Protein AF-A0AAE7BPQ2-F1 (afdb_monomer_lite)

Radius of gyration: 18.17 Å; chains: 1; bounding box: 38×51×38 Å

Structure (mmCIF, N/CA/C/O backbone):
data_AF-A0AAE7BPQ2-F1
#
_entry.id   AF-A0AAE7BPQ2-F1
#
loop_
_atom_site.group_PDB
_atom_site.id
_atom_site.type_symbol
_atom_site.label_atom_id
_atom_site.label_alt_id
_atom_site.label_comp_id
_atom_site.label_asym_id
_atom_site.label_entity_id
_atom_site.label_seq_id
_atom_site.pdbx_PDB_ins_code
_atom_site.Cartn_x
_atom_site.Cartn_y
_atom_site.Cartn_z
_atom_site.occupancy
_atom_site.B_iso_or_equiv
_atom_site.auth_seq_id
_atom_site.auth_comp_id
_atom_site.auth_asym_id
_atom_site.auth_atom_id
_atom_site.pdbx_PDB_model_num
ATOM 1 N N . MET A 1 1 ? -4.808 -23.318 -16.122 1.00 44.97 1 MET A N 1
ATOM 2 C CA . MET A 1 1 ? -4.676 -21.842 -16.108 1.00 44.97 1 MET A CA 1
ATOM 3 C C . MET A 1 1 ? -3.656 -21.353 -15.078 1.00 44.97 1 MET A C 1
ATOM 5 O O . MET A 1 1 ? -2.707 -20.705 -15.487 1.00 44.97 1 MET A O 1
ATOM 9 N N . ALA A 1 2 ? -3.747 -21.740 -13.795 1.00 42.53 2 ALA A N 1
ATOM 10 C CA . ALA A 1 2 ? -2.747 -21.372 -12.772 1.00 42.53 2 ALA A CA 1
ATOM 11 C C . ALA A 1 2 ? -1.295 -21.786 -13.115 1.00 42.53 2 ALA A C 1
ATOM 13 O O . ALA A 1 2 ? -0.367 -21.022 -12.882 1.00 42.53 2 ALA A O 1
ATOM 14 N N . PHE A 1 3 ? -1.112 -22.949 -13.753 1.00 42.78 3 PHE A N 1
ATOM 15 C CA . PHE A 1 3 ? 0.197 -23.458 -14.198 1.00 42.78 3 PHE A CA 1
ATOM 16 C C . PHE A 1 3 ? 0.858 -22.648 -15.331 1.00 42.78 3 PHE A C 1
ATOM 18 O O . PHE A 1 3 ? 2.081 -22.600 -15.430 1.00 42.78 3 PHE 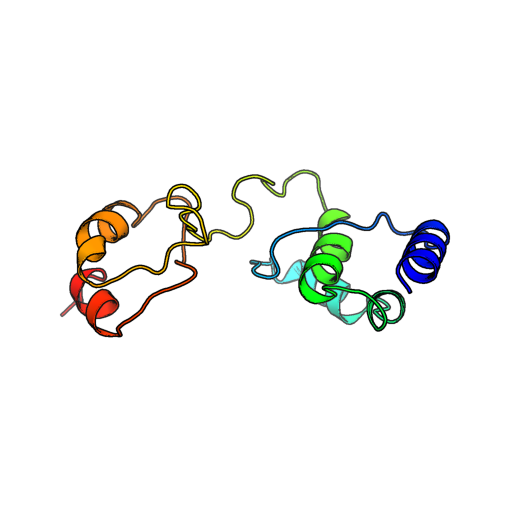A O 1
ATOM 25 N N . TYR A 1 4 ? 0.065 -22.020 -16.204 1.00 49.22 4 TYR A N 1
ATOM 26 C CA . TYR A 1 4 ? 0.596 -21.148 -17.261 1.00 49.22 4 TYR A CA 1
ATOM 27 C C . TYR A 1 4 ? 1.023 -19.803 -16.681 1.00 49.22 4 TYR A C 1
ATOM 29 O O . TYR A 1 4 ? 2.071 -19.276 -17.040 1.00 49.22 4 TYR A O 1
ATOM 37 N N . PHE A 1 5 ? 0.245 -19.300 -15.722 1.00 53.78 5 PHE A N 1
ATOM 38 C CA . PHE A 1 5 ? 0.547 -18.059 -15.030 1.00 53.78 5 PHE A CA 1
ATOM 39 C C . PHE A 1 5 ? 1.841 -18.160 -14.207 1.00 53.78 5 PHE A C 1
ATOM 41 O O . PHE A 1 5 ? 2.700 -17.289 -14.303 1.00 53.78 5 PHE A O 1
ATOM 48 N N . SER A 1 6 ? 2.049 -19.268 -13.485 1.00 52.81 6 SER A N 1
ATOM 49 C CA . SER A 1 6 ? 3.302 -19.505 -12.755 1.00 52.81 6 SER A CA 1
ATOM 50 C C . SER A 1 6 ? 4.524 -19.598 -13.674 1.00 52.81 6 SER A C 1
ATOM 52 O O . SER A 1 6 ? 5.576 -19.077 -13.326 1.00 52.81 6 SER A O 1
ATOM 54 N N . ASN A 1 7 ? 4.399 -20.216 -14.854 1.00 51.16 7 ASN A N 1
ATOM 55 C CA . ASN A 1 7 ? 5.511 -20.325 -15.806 1.00 51.16 7 ASN A CA 1
ATOM 56 C C . ASN A 1 7 ? 5.844 -18.995 -16.501 1.00 51.16 7 ASN A C 1
ATOM 58 O O . ASN A 1 7 ? 7.019 -18.726 -16.734 1.00 51.16 7 ASN A O 1
ATOM 62 N N . LEU A 1 8 ? 4.845 -18.148 -16.781 1.00 56.00 8 LEU A N 1
ATOM 63 C CA . LEU A 1 8 ? 5.070 -16.804 -17.326 1.00 56.00 8 LEU A CA 1
ATOM 64 C C . LEU A 1 8 ? 5.824 -15.928 -16.316 1.00 56.00 8 LEU A C 1
ATOM 66 O O . LEU A 1 8 ? 6.819 -15.303 -16.661 1.00 56.00 8 LEU A O 1
ATOM 70 N N . ILE A 1 9 ? 5.410 -15.964 -15.046 1.00 55.19 9 ILE A N 1
ATOM 71 C CA . ILE A 1 9 ? 6.052 -15.225 -13.950 1.00 55.19 9 ILE A CA 1
ATOM 72 C C . ILE A 1 9 ? 7.526 -15.616 -13.779 1.00 55.19 9 ILE A C 1
ATOM 74 O O . ILE A 1 9 ? 8.368 -14.744 -13.574 1.00 55.19 9 ILE A O 1
ATOM 78 N N . LEU A 1 10 ? 7.852 -16.908 -13.899 1.00 54.09 10 LEU A N 1
ATOM 79 C CA . LEU A 1 10 ? 9.223 -17.413 -13.756 1.00 54.09 10 LEU A CA 1
ATOM 80 C C . LEU A 1 10 ? 10.148 -17.045 -14.931 1.00 54.09 10 LEU A C 1
ATOM 82 O O . LEU A 1 10 ? 11.363 -17.127 -14.774 1.00 54.09 10 LEU A O 1
ATOM 86 N N . GLN A 1 11 ? 9.604 -16.646 -16.087 1.00 56.78 11 GLN A N 1
ATOM 87 C CA . GLN A 1 11 ? 10.385 -16.231 -17.261 1.00 56.78 11 GLN A CA 1
ATOM 88 C C . GLN A 1 11 ? 10.613 -14.717 -17.360 1.00 56.78 11 GLN A C 1
ATOM 90 O O . GLN A 1 11 ? 11.442 -14.281 -18.157 1.00 56.78 11 GLN A O 1
ATOM 95 N N . THR A 1 12 ? 9.907 -13.900 -16.575 1.00 61.38 12 THR A N 1
ATOM 96 C CA . THR A 1 12 ? 10.116 -12.444 -16.590 1.00 61.38 12 THR A CA 1
ATOM 97 C C . THR A 1 12 ? 11.352 -12.043 -15.782 1.00 61.38 12 THR A C 1
ATOM 99 O O . THR A 1 12 ? 11.636 -12.614 -14.732 1.00 61.38 12 THR A O 1
ATOM 102 N N . ALA A 1 13 ? 12.059 -10.997 -16.219 1.00 67.75 13 ALA A N 1
ATOM 103 C CA . ALA A 1 13 ? 13.140 -10.378 -15.443 1.00 67.75 13 ALA A CA 1
ATOM 104 C C . ALA A 1 13 ? 12.636 -9.628 -14.186 1.00 67.75 13 ALA A C 1
ATOM 106 O O . ALA A 1 13 ? 13.436 -9.106 -13.408 1.00 67.75 13 ALA A O 1
ATOM 107 N N . TYR A 1 14 ? 11.315 -9.551 -13.985 1.00 69.44 14 TYR A N 1
ATOM 108 C CA . TYR A 1 14 ? 10.686 -8.796 -12.909 1.00 69.44 14 TYR A CA 1
ATOM 109 C C . TYR A 1 14 ? 10.299 -9.696 -11.739 1.00 69.44 14 TYR A C 1
ATOM 111 O O . TYR A 1 14 ? 9.647 -10.728 -11.886 1.00 69.44 14 TYR A O 1
ATOM 119 N N . LYS A 1 15 ? 10.633 -9.253 -10.526 1.00 78.31 15 LYS A N 1
ATOM 120 C CA . LYS A 1 15 ? 10.146 -9.890 -9.304 1.00 78.31 15 LYS A CA 1
ATOM 121 C C . LYS A 1 15 ? 8.694 -9.476 -9.064 1.00 78.31 15 LYS A C 1
ATOM 123 O O . LYS A 1 15 ? 8.445 -8.375 -8.578 1.00 78.31 15 LYS A O 1
ATOM 128 N N . ILE A 1 16 ? 7.752 -10.361 -9.382 1.00 79.69 16 ILE A N 1
ATOM 129 C CA . ILE A 1 16 ? 6.322 -10.123 -9.145 1.00 79.69 16 ILE A CA 1
ATOM 130 C C . ILE A 1 16 ? 6.050 -9.910 -7.655 1.00 79.69 16 ILE A C 1
ATOM 132 O O . ILE A 1 16 ? 6.516 -10.666 -6.797 1.00 79.69 16 ILE A O 1
ATOM 136 N N . LYS A 1 17 ? 5.271 -8.873 -7.351 1.00 81.06 17 LYS A N 1
ATOM 137 C CA . LYS A 1 17 ? 4.834 -8.523 -5.998 1.00 81.06 17 LYS A CA 1
ATOM 138 C C . LYS A 1 17 ? 3.314 -8.431 -5.957 1.00 81.06 17 LYS A C 1
ATOM 140 O O . LYS A 1 17 ? 2.675 -8.171 -6.969 1.00 81.06 17 LYS A O 1
ATOM 145 N N . LYS A 1 18 ? 2.745 -8.657 -4.772 1.00 82.19 18 LYS A N 1
ATOM 146 C CA . LYS A 1 18 ? 1.299 -8.612 -4.527 1.00 82.19 18 LYS A CA 1
ATOM 147 C C . LYS A 1 18 ? 0.980 -7.714 -3.345 1.00 82.19 18 LYS A C 1
ATOM 149 O O . LYS A 1 18 ? 1.766 -7.645 -2.399 1.00 82.19 18 LYS A O 1
ATOM 154 N N . GLY A 1 19 ? -0.192 -7.101 -3.363 1.00 79.19 19 GLY A N 1
ATOM 155 C CA . GLY A 1 19 ? -0.638 -6.213 -2.300 1.00 79.19 19 GLY A CA 1
ATOM 156 C C . GLY A 1 19 ? -2.036 -5.672 -2.552 1.00 79.19 19 GLY A C 1
ATOM 157 O O . GLY A 1 19 ? -2.754 -6.133 -3.427 1.00 79.19 19 GLY A O 1
ATOM 158 N N . SER A 1 20 ? -2.427 -4.679 -1.761 1.00 80.50 20 SER A N 1
ATOM 159 C CA . SER A 1 20 ? -3.714 -4.007 -1.933 1.00 80.50 20 SER A CA 1
ATOM 160 C C . SER A 1 20 ? -3.782 -3.308 -3.295 1.00 80.50 20 SER A C 1
ATOM 162 O O . SER A 1 20 ? -2.849 -2.595 -3.669 1.00 80.50 20 SER A O 1
ATOM 164 N N . ASN A 1 21 ? -4.921 -3.434 -3.976 1.00 82.75 21 ASN A N 1
ATOM 165 C CA . ASN A 1 21 ? -5.242 -2.652 -5.171 1.00 82.75 21 ASN A CA 1
ATOM 166 C C . ASN A 1 21 ? -5.446 -1.151 -4.882 1.00 82.75 21 ASN A C 1
ATOM 168 O O . ASN A 1 21 ? -5.326 -0.316 -5.771 1.00 82.75 21 ASN A O 1
ATOM 172 N N . TRP A 1 22 ? -5.702 -0.775 -3.625 1.00 79.75 22 TRP A N 1
ATOM 173 C CA . TRP A 1 22 ? -5.663 0.620 -3.176 1.00 79.75 22 TRP A CA 1
ATOM 174 C C . TRP A 1 22 ? -4.231 1.051 -2.876 1.00 79.75 22 TRP A C 1
ATOM 176 O O . TRP A 1 22 ? -3.557 0.390 -2.083 1.00 79.75 22 TRP A O 1
ATOM 186 N N . PHE A 1 23 ? -3.808 2.183 -3.439 1.00 78.12 23 PHE A N 1
ATOM 187 C CA . PHE A 1 23 ? -2.472 2.747 -3.256 1.00 78.12 23 PHE A CA 1
ATOM 188 C C . PHE A 1 23 ? -2.487 4.282 -3.303 1.00 78.12 23 PHE A C 1
ATOM 190 O O . PHE A 1 23 ? -3.429 4.903 -3.795 1.00 78.12 23 PHE A O 1
ATOM 197 N N . SER A 1 24 ? -1.406 4.882 -2.808 1.00 79.38 24 SER A N 1
ATOM 198 C CA . SER A 1 24 ? -1.086 6.304 -2.951 1.00 79.38 24 SER A CA 1
ATOM 199 C C . SER A 1 24 ? 0.328 6.401 -3.518 1.00 79.38 24 SER A C 1
ATOM 201 O O . SER A 1 24 ? 1.226 5.719 -3.027 1.00 79.38 24 SER A O 1
ATOM 203 N N . ILE A 1 25 ? 0.548 7.229 -4.542 1.00 81.81 25 ILE A N 1
ATOM 204 C CA . ILE A 1 25 ? 1.848 7.331 -5.225 1.00 81.81 25 ILE A CA 1
ATOM 205 C C . ILE A 1 25 ? 2.361 8.760 -5.288 1.00 81.81 25 ILE A C 1
ATOM 207 O O . ILE A 1 25 ? 1.601 9.721 -5.397 1.00 81.81 25 ILE A O 1
ATOM 211 N N . LYS A 1 26 ? 3.690 8.895 -5.281 1.00 81.69 26 LYS A N 1
ATOM 212 C CA . LYS A 1 26 ? 4.353 10.156 -5.622 1.00 81.69 26 LYS A CA 1
ATOM 213 C C . LYS A 1 26 ? 4.292 10.354 -7.137 1.00 81.69 26 LYS A C 1
ATOM 215 O O . LYS A 1 26 ? 4.577 9.425 -7.889 1.00 81.69 26 LYS A O 1
ATOM 220 N N . LYS A 1 27 ? 4.034 11.590 -7.579 1.00 85.62 27 LYS A N 1
ATOM 221 C CA . LYS A 1 27 ? 3.968 11.969 -9.005 1.00 85.62 27 LYS A CA 1
ATOM 222 C C . LYS A 1 27 ? 5.179 11.495 -9.823 1.00 85.62 27 LYS A C 1
ATOM 224 O O . LYS A 1 27 ? 5.015 11.121 -10.977 1.00 85.62 27 LYS A O 1
ATOM 229 N N . LYS A 1 28 ? 6.376 11.466 -9.219 1.00 84.62 28 LYS A N 1
ATOM 230 C CA . LYS A 1 28 ? 7.618 11.026 -9.879 1.00 84.62 28 LYS A CA 1
ATOM 231 C C . LYS A 1 28 ? 7.567 9.596 -10.438 1.00 84.62 28 LYS A C 1
ATOM 233 O O . LYS A 1 28 ? 8.319 9.307 -11.352 1.00 84.62 28 LYS A O 1
ATOM 238 N N . TYR A 1 29 ? 6.683 8.737 -9.921 1.00 85.62 29 TYR A N 1
ATOM 239 C CA . TYR A 1 29 ? 6.549 7.344 -10.363 1.00 85.62 29 TYR A CA 1
ATOM 240 C C . TYR A 1 29 ? 5.511 7.143 -11.477 1.00 85.62 29 TYR A C 1
ATOM 242 O O . TYR A 1 29 ? 5.359 6.031 -11.968 1.00 85.62 29 TYR A O 1
ATOM 250 N N . ILE A 1 30 ? 4.778 8.189 -11.884 1.00 88.50 30 ILE A N 1
ATOM 251 C CA . ILE A 1 30 ? 3.718 8.060 -12.898 1.00 88.50 30 ILE A CA 1
ATOM 252 C C . ILE A 1 30 ? 4.298 7.628 -14.248 1.00 88.50 30 ILE A C 1
ATOM 254 O O . ILE A 1 30 ? 3.743 6.731 -14.872 1.00 88.50 30 ILE A O 1
ATOM 258 N N . ALA A 1 31 ? 5.422 8.217 -14.671 1.00 89.56 31 ALA A N 1
ATOM 259 C CA . ALA A 1 31 ? 6.075 7.846 -15.928 1.00 89.56 31 ALA A CA 1
ATOM 260 C C . ALA A 1 31 ? 6.440 6.353 -15.945 1.00 89.56 31 ALA A C 1
ATOM 262 O O . ALA A 1 31 ? 6.096 5.649 -16.885 1.00 89.56 31 ALA A O 1
ATOM 263 N N . ASN A 1 32 ? 6.995 5.839 -14.841 1.00 86.75 32 ASN A N 1
ATOM 264 C CA . ASN A 1 32 ? 7.337 4.422 -14.716 1.00 86.75 32 ASN A CA 1
ATOM 265 C C . ASN A 1 32 ? 6.126 3.489 -14.829 1.00 86.75 32 ASN A C 1
ATOM 267 O O . ASN A 1 32 ? 6.293 2.357 -15.258 1.00 86.75 32 ASN A O 1
ATOM 271 N N . ILE A 1 33 ? 4.933 3.933 -14.423 1.00 88.75 33 ILE A N 1
ATOM 272 C CA . ILE A 1 33 ? 3.703 3.140 -14.545 1.00 88.75 33 ILE A CA 1
ATOM 273 C C . ILE A 1 33 ? 3.182 3.152 -15.983 1.00 88.75 33 ILE A C 1
ATOM 275 O O . ILE A 1 33 ? 2.666 2.141 -16.444 1.00 88.75 33 ILE A O 1
ATOM 279 N N . LEU A 1 34 ? 3.283 4.290 -16.674 1.00 90.25 34 LEU A N 1
ATOM 280 C CA . LEU A 1 34 ? 2.789 4.441 -18.046 1.00 90.25 34 LEU A CA 1
ATOM 281 C C . LEU A 1 34 ? 3.702 3.779 -19.084 1.00 90.25 34 LEU A C 1
ATOM 283 O O . LEU A 1 34 ? 3.226 3.365 -20.132 1.00 90.25 34 LEU A O 1
ATOM 287 N N . GLU A 1 35 ? 5.000 3.698 -18.799 1.00 89.69 35 GLU A N 1
ATOM 288 C CA . GLU A 1 35 ? 6.007 3.107 -19.689 1.00 89.69 35 GLU A CA 1
ATOM 289 C C . GLU A 1 35 ? 6.207 1.599 -19.459 1.00 89.69 35 GLU A C 1
ATOM 291 O O . GLU A 1 35 ? 6.970 0.963 -20.185 1.00 89.69 35 GLU A O 1
ATOM 296 N N . PHE A 1 36 ? 5.565 1.016 -18.442 1.00 86.75 36 PHE A N 1
ATOM 297 C CA . PHE A 1 36 ? 5.714 -0.401 -18.122 1.00 86.75 36 PHE A CA 1
ATOM 298 C C . PHE A 1 36 ? 4.910 -1.282 -19.088 1.00 86.75 36 PHE A C 1
ATOM 300 O O . PHE A 1 36 ? 3.747 -1.004 -19.365 1.00 86.75 36 PHE A O 1
ATOM 307 N N . ASP A 1 37 ? 5.513 -2.377 -19.554 1.00 87.00 37 ASP A N 1
ATOM 308 C CA . ASP A 1 37 ? 4.828 -3.387 -20.367 1.00 87.00 37 ASP A CA 1
ATOM 309 C C . ASP A 1 37 ? 3.867 -4.219 -19.501 1.00 87.00 37 ASP A C 1
ATOM 311 O O . ASP A 1 37 ? 4.276 -5.076 -18.712 1.00 87.00 37 ASP A O 1
ATOM 315 N N . ASP A 1 38 ? 2.569 -3.960 -19.639 1.00 84.00 38 ASP A N 1
ATOM 316 C CA . ASP A 1 38 ? 1.507 -4.594 -18.861 1.00 84.00 38 ASP A CA 1
ATOM 317 C C . ASP A 1 38 ? 1.036 -5.946 -19.425 1.00 84.00 38 ASP A C 1
ATOM 319 O O . ASP A 1 38 ? 0.216 -6.625 -18.795 1.00 84.00 38 ASP A O 1
ATOM 323 N N . SER A 1 39 ? 1.591 -6.396 -20.558 1.00 85.00 39 SER A N 1
ATOM 324 C CA . SER A 1 39 ? 1.173 -7.625 -21.247 1.00 85.00 39 SER A CA 1
ATOM 325 C C . SER A 1 39 ? 1.250 -8.870 -20.356 1.00 85.00 39 SER A C 1
ATOM 327 O O . SER A 1 39 ? 0.394 -9.757 -20.433 1.00 85.00 39 SER A O 1
ATOM 329 N N . ILE A 1 40 ? 2.213 -8.903 -19.431 1.00 81.69 40 ILE A N 1
ATOM 330 C CA . ILE A 1 40 ? 2.394 -9.991 -18.459 1.00 81.69 40 ILE A CA 1
ATOM 331 C C . ILE A 1 40 ? 1.242 -10.092 -17.442 1.00 81.69 40 ILE A C 1
ATOM 333 O O . ILE A 1 40 ? 1.045 -11.149 -16.836 1.00 81.69 40 ILE A O 1
ATOM 337 N N . PHE A 1 41 ? 0.457 -9.024 -17.262 1.00 83.31 41 PHE A N 1
ATOM 338 C CA . PHE A 1 41 ? -0.685 -8.973 -16.345 1.00 83.31 41 PHE A CA 1
ATOM 339 C C . PHE A 1 41 ? -2.038 -9.138 -17.041 1.00 83.31 41 PHE A C 1
ATOM 341 O O . PHE A 1 41 ? -3.019 -9.446 -16.364 1.00 83.31 41 PHE A O 1
ATOM 348 N N . MET A 1 42 ? -2.109 -9.011 -18.369 1.00 81.06 42 MET A N 1
ATOM 349 C CA . MET A 1 42 ? -3.363 -9.084 -19.136 1.00 81.06 42 MET A CA 1
ATOM 350 C C . MET A 1 42 ? -4.123 -10.408 -18.938 1.00 81.06 42 MET A C 1
ATOM 352 O O . MET A 1 42 ? -5.352 -10.437 -18.964 1.00 81.06 42 MET A O 1
ATOM 356 N N . TYR A 1 43 ? -3.396 -11.497 -18.678 1.00 78.88 43 TYR A N 1
ATOM 357 C CA . TYR A 1 43 ? -3.959 -12.828 -18.406 1.00 78.88 43 TYR A CA 1
ATOM 358 C C . TYR A 1 43 ? -3.769 -13.274 -16.952 1.00 78.88 43 TYR A C 1
ATOM 360 O O . TYR A 1 43 ? -3.869 -14.463 -16.636 1.00 78.88 43 TYR A O 1
ATOM 368 N N . SER A 1 44 ? -3.460 -12.326 -16.066 1.00 76.44 44 SER A N 1
ATOM 369 C CA . SER A 1 44 ? -3.279 -12.591 -14.645 1.00 76.44 44 SER A CA 1
ATOM 370 C C . SER A 1 44 ? -4.592 -12.663 -13.885 1.00 76.44 44 SER A C 1
ATOM 372 O O . SER A 1 44 ? -5.579 -12.004 -14.210 1.00 76.44 44 SER A O 1
ATOM 374 N N . PHE A 1 45 ? -4.587 -13.463 -12.821 1.00 79.06 45 PHE A N 1
ATOM 375 C CA . PHE A 1 45 ? -5.627 -13.394 -11.807 1.00 79.06 45 PHE A CA 1
ATOM 376 C C . PHE A 1 45 ? -5.286 -12.258 -10.833 1.00 79.06 45 PHE A C 1
ATOM 378 O O . PHE A 1 45 ? -4.163 -12.223 -10.332 1.00 79.06 45 PHE A O 1
ATOM 385 N N . LEU A 1 46 ? -6.248 -11.366 -10.559 1.00 82.12 46 LEU A N 1
ATOM 386 C CA . LEU A 1 46 ? -6.077 -10.184 -9.692 1.00 82.12 46 LEU A CA 1
ATOM 387 C C . LEU A 1 46 ? -4.971 -9.230 -10.182 1.00 82.12 46 LEU A C 1
ATOM 389 O O . LEU A 1 46 ? -4.102 -8.814 -9.417 1.00 82.12 46 LEU A O 1
ATOM 393 N N . ALA A 1 47 ? -4.995 -8.892 -11.476 1.00 84.44 47 ALA A N 1
ATOM 394 C CA . ALA A 1 47 ? -4.035 -7.976 -12.100 1.00 84.44 47 ALA A CA 1
ATOM 395 C C . ALA A 1 47 ? -3.875 -6.652 -11.333 1.00 84.44 47 ALA A C 1
ATOM 397 O O . ALA A 1 47 ? -2.770 -6.128 -11.212 1.00 84.44 47 ALA A O 1
ATOM 398 N N . ASP A 1 48 ? -4.965 -6.139 -10.763 1.00 82.06 48 ASP A N 1
ATOM 399 C CA . ASP A 1 48 ? -5.006 -4.911 -9.971 1.00 82.06 48 ASP A CA 1
ATOM 400 C C . ASP A 1 48 ? -4.240 -5.012 -8.639 1.00 82.06 48 ASP A C 1
ATOM 402 O O . ASP A 1 48 ? -3.696 -4.015 -8.162 1.00 82.06 48 ASP A O 1
ATOM 406 N N . GLU A 1 49 ? -4.126 -6.211 -8.065 1.00 83.25 49 GLU A N 1
ATOM 407 C CA . GLU A 1 49 ? -3.332 -6.487 -6.859 1.00 83.25 49 GLU A CA 1
ATOM 408 C C . GLU A 1 49 ? -1.849 -6.776 -7.156 1.00 83.25 49 GLU A C 1
ATOM 410 O O . GLU A 1 49 ? -1.021 -6.777 -6.238 1.00 83.25 49 GLU A O 1
ATOM 415 N N . LEU A 1 50 ? -1.496 -7.010 -8.427 1.00 85.56 50 LEU A N 1
ATOM 416 C CA . LEU A 1 50 ? -0.150 -7.399 -8.861 1.00 85.56 50 LEU A CA 1
ATOM 417 C C . LEU A 1 50 ? 0.596 -6.285 -9.607 1.00 85.56 50 LEU A C 1
ATOM 419 O O . LEU A 1 50 ? 1.779 -6.067 -9.343 1.00 85.56 50 LEU A O 1
ATOM 423 N N . TYR A 1 51 ? -0.079 -5.568 -10.508 1.00 87.50 51 TYR A N 1
ATOM 424 C CA . TYR A 1 51 ? 0.526 -4.619 -11.450 1.00 87.50 51 TYR A CA 1
ATOM 425 C C . TYR A 1 51 ? 1.328 -3.525 -10.741 1.00 87.50 51 TYR A C 1
ATOM 427 O O . TYR A 1 51 ? 2.560 -3.481 -10.787 1.00 87.50 51 TYR A O 1
ATOM 435 N N . ILE A 1 52 ? 0.622 -2.6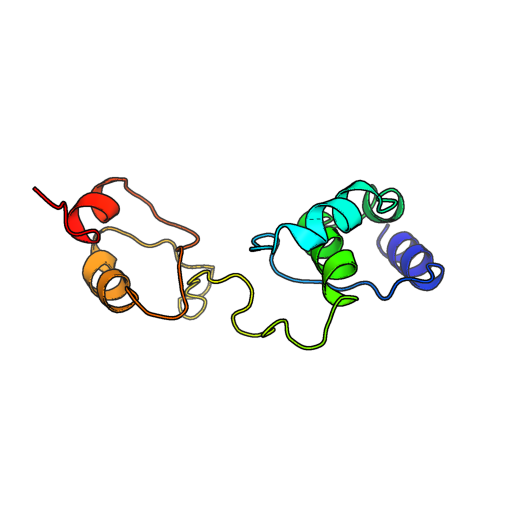79 -9.990 1.00 86.62 52 ILE A N 1
ATOM 436 C CA . ILE A 1 52 ? 1.208 -1.524 -9.307 1.00 86.62 52 ILE A CA 1
ATOM 437 C C . ILE A 1 52 ? 2.225 -1.956 -8.253 1.00 86.62 52 ILE A C 1
ATOM 439 O O . ILE A 1 52 ? 3.251 -1.306 -8.077 1.00 86.62 52 ILE A O 1
ATOM 443 N N . GLN A 1 53 ? 1.979 -3.078 -7.581 1.00 83.56 53 GLN A N 1
ATOM 444 C CA . GLN A 1 53 ? 2.869 -3.596 -6.544 1.00 83.56 53 GLN A CA 1
ATOM 445 C C . GLN A 1 53 ? 4.186 -4.104 -7.134 1.00 83.56 53 GLN A C 1
ATOM 447 O O . GLN A 1 53 ? 5.247 -3.913 -6.537 1.00 83.56 53 GLN A O 1
ATOM 452 N N . THR A 1 54 ? 4.134 -4.703 -8.323 1.00 84.38 54 THR A N 1
ATOM 453 C CA . THR A 1 54 ? 5.317 -5.164 -9.055 1.00 84.38 54 THR A CA 1
ATOM 454 C C . THR A 1 54 ? 6.143 -3.992 -9.575 1.00 84.38 54 THR A C 1
ATOM 456 O O . THR A 1 54 ? 7.359 -3.988 -9.398 1.00 84.38 54 THR A O 1
ATOM 459 N N . ILE A 1 55 ? 5.497 -2.970 -10.147 1.00 85.25 55 ILE A N 1
ATOM 460 C CA . ILE A 1 55 ? 6.185 -1.767 -10.635 1.00 85.25 55 ILE A CA 1
ATOM 461 C C . ILE A 1 55 ? 6.814 -1.019 -9.461 1.00 85.25 55 ILE A C 1
ATOM 463 O O . ILE A 1 55 ? 8.028 -0.852 -9.408 1.00 85.25 55 ILE A O 1
ATOM 467 N N . LEU A 1 56 ? 5.999 -0.609 -8.484 1.00 79.56 56 LEU A N 1
ATOM 468 C CA . LEU A 1 56 ? 6.429 0.255 -7.383 1.00 79.56 56 LEU A CA 1
ATOM 469 C C . LEU A 1 56 ? 7.345 -0.440 -6.391 1.00 79.56 56 LEU A C 1
ATOM 471 O O . LEU A 1 56 ? 8.225 0.198 -5.818 1.00 79.56 56 LEU A O 1
ATOM 475 N N . GLY A 1 57 ? 7.169 -1.742 -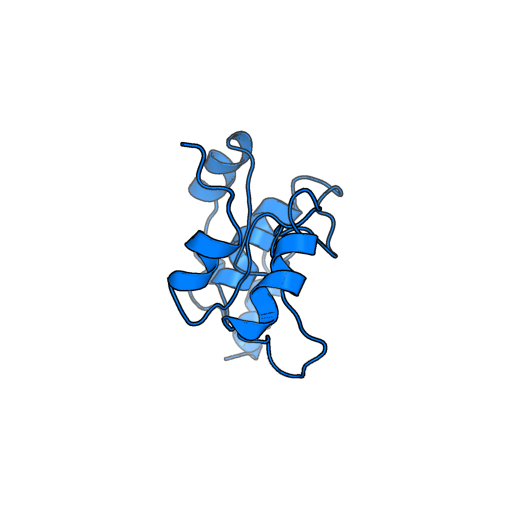6.181 1.00 72.12 57 GLY A N 1
ATOM 476 C CA . GLY A 1 57 ? 8.005 -2.467 -5.243 1.00 72.12 57 GLY A CA 1
ATOM 477 C C . GLY A 1 57 ? 9.460 -2.581 -5.700 1.00 72.12 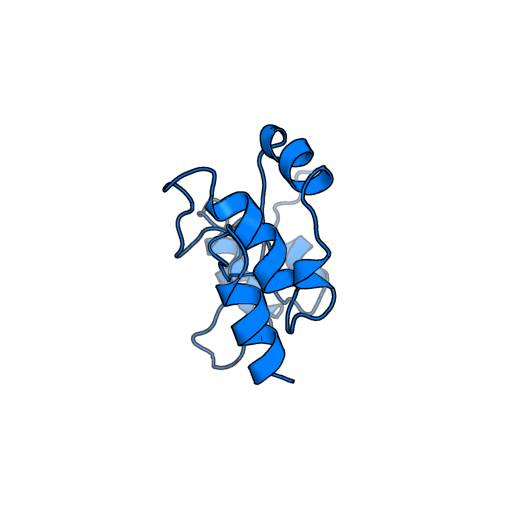57 GLY A C 1
ATOM 478 O O . GLY A 1 57 ? 10.303 -2.919 -4.874 1.00 72.12 57 GLY A O 1
ATOM 479 N N . ASN A 1 58 ? 9.784 -2.285 -6.959 1.00 66.69 58 ASN A N 1
ATOM 480 C CA . ASN A 1 58 ? 11.172 -2.204 -7.416 1.00 66.69 58 ASN A CA 1
ATOM 481 C C . ASN A 1 58 ? 11.836 -0.847 -7.105 1.00 66.69 58 ASN A C 1
ATOM 483 O O . ASN A 1 58 ? 13.043 -0.726 -7.287 1.00 66.69 58 ASN A O 1
ATOM 487 N N . PHE A 1 59 ? 11.088 0.157 -6.623 1.00 63.12 59 PHE A N 1
ATOM 488 C CA . PHE A 1 59 ? 11.559 1.544 -6.503 1.00 63.12 59 PHE A CA 1
ATOM 489 C C . PHE A 1 59 ? 11.942 2.029 -5.085 1.00 63.12 59 PHE A C 1
ATOM 491 O O . PHE A 1 59 ? 12.201 3.222 -4.965 1.00 63.12 59 PHE A O 1
ATOM 498 N N . GLU A 1 60 ? 11.987 1.173 -4.045 1.00 59.28 60 GLU A N 1
ATOM 499 C CA . GLU A 1 60 ? 12.708 1.336 -2.745 1.00 59.28 60 GLU A CA 1
ATOM 500 C C . GLU A 1 60 ? 12.154 0.390 -1.645 1.00 59.28 60 GLU A C 1
ATOM 502 O O . GLU A 1 60 ? 10.991 -0.014 -1.684 1.00 59.28 60 GLU A O 1
ATOM 507 N N . ASP A 1 61 ? 12.960 0.122 -0.605 1.00 52.78 61 ASP A N 1
ATOM 508 C CA . ASP A 1 61 ? 12.633 -0.634 0.628 1.00 52.78 61 ASP A CA 1
ATOM 509 C C . ASP A 1 61 ? 11.643 0.076 1.588 1.00 52.78 61 ASP A C 1
ATOM 511 O O . ASP A 1 61 ? 11.364 -0.411 2.684 1.00 52.78 61 ASP A O 1
ATOM 515 N N . SER A 1 62 ? 11.109 1.242 1.211 1.00 46.88 62 SER A N 1
ATOM 516 C CA . SER A 1 62 ? 10.374 2.154 2.105 1.00 46.88 62 SER A CA 1
ATOM 517 C C . SER A 1 62 ? 8.845 2.049 2.032 1.00 46.88 62 SER A C 1
ATOM 519 O O . SER A 1 62 ? 8.136 2.845 2.654 1.00 46.88 62 SER A O 1
ATOM 521 N N . ILE A 1 63 ? 8.304 1.064 1.308 1.00 53.38 63 ILE A N 1
ATOM 522 C CA . ILE A 1 63 ? 6.874 0.749 1.385 1.00 53.38 63 ILE A CA 1
ATOM 523 C C . ILE A 1 63 ? 6.654 0.039 2.721 1.00 53.38 63 ILE A C 1
ATOM 525 O O . ILE A 1 63 ? 6.973 -1.141 2.861 1.00 53.38 63 ILE A O 1
ATOM 529 N N . ASP A 1 64 ? 6.129 0.758 3.717 1.00 51.44 64 ASP A N 1
ATOM 530 C CA . ASP A 1 64 ? 5.663 0.171 4.976 1.00 51.44 64 ASP A CA 1
ATOM 531 C C . ASP A 1 64 ? 4.580 -0.875 4.657 1.00 51.44 64 ASP A C 1
ATOM 533 O O . ASP A 1 64 ? 3.394 -0.570 4.536 1.00 51.44 64 ASP A O 1
ATOM 537 N N . ASN A 1 65 ? 5.002 -2.128 4.468 1.00 50.88 65 ASN A N 1
ATOM 538 C CA . ASN A 1 65 ? 4.168 -3.241 4.010 1.00 50.88 65 ASN A CA 1
ATOM 539 C C . ASN A 1 65 ? 2.989 -3.542 4.946 1.00 50.88 65 ASN A C 1
ATOM 541 O O . ASN A 1 65 ? 2.078 -4.269 4.555 1.00 50.88 65 ASN A O 1
ATOM 545 N N . LYS A 1 66 ? 2.982 -3.003 6.173 1.00 46.78 66 LYS A N 1
ATOM 546 C CA . LYS A 1 66 ? 1.876 -3.185 7.118 1.00 46.78 66 LYS A CA 1
ATOM 547 C C . LYS A 1 66 ? 0.831 -2.064 7.044 1.00 46.78 66 LYS A C 1
ATOM 549 O O . LYS A 1 66 ? -0.309 -2.314 7.414 1.00 46.78 66 LYS A O 1
ATOM 554 N N . ASN A 1 67 ? 1.178 -0.872 6.533 1.00 51.84 67 ASN A N 1
ATOM 555 C CA . ASN A 1 67 ? 0.299 0.316 6.51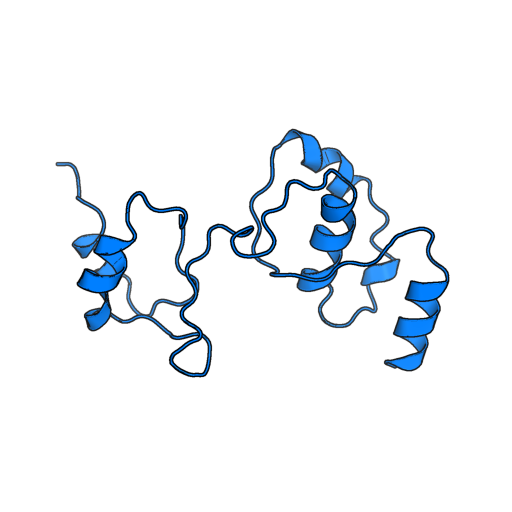1 1.00 51.84 67 ASN A CA 1
ATOM 556 C C . ASN A 1 67 ? 0.246 1.060 5.156 1.00 51.84 67 ASN A C 1
ATOM 558 O O . ASN A 1 67 ? -0.324 2.148 5.063 1.00 51.84 67 ASN A O 1
ATOM 562 N N . GLY A 1 68 ? 0.856 0.507 4.106 1.00 59.28 68 GLY A N 1
ATOM 563 C CA . GLY A 1 68 ? 1.284 1.252 2.915 1.00 59.28 68 GLY A CA 1
ATOM 564 C C . GLY A 1 68 ? 0.191 1.838 2.016 1.00 59.28 68 GLY A C 1
ATOM 565 O O . GLY A 1 68 ? 0.504 2.639 1.141 1.00 59.28 68 GLY A O 1
ATOM 566 N N . ASN A 1 69 ? -1.086 1.493 2.209 1.00 66.31 69 ASN A N 1
ATOM 567 C CA . ASN A 1 69 ? -2.191 2.067 1.430 1.00 66.31 69 ASN A CA 1
ATOM 568 C C . ASN A 1 69 ? -2.925 3.217 2.147 1.00 66.31 69 ASN A C 1
ATOM 570 O O . ASN A 1 69 ? -3.891 3.760 1.601 1.00 66.31 69 ASN A O 1
ATOM 574 N N . CYS A 1 70 ? -2.497 3.582 3.364 1.00 69.12 70 CYS A N 1
ATOM 575 C CA . CYS A 1 70 ? -3.155 4.578 4.220 1.00 69.12 70 CYS A CA 1
ATOM 576 C C . CYS A 1 70 ? -4.656 4.298 4.444 1.00 69.12 70 CYS A C 1
ATOM 578 O O . CYS A 1 70 ? -5.412 5.217 4.764 1.00 69.12 70 CYS A O 1
ATOM 580 N N . ARG A 1 71 ? -5.121 3.057 4.234 1.00 75.75 71 ARG A N 1
ATOM 581 C CA . ARG A 1 71 ? -6.526 2.681 4.409 1.00 75.75 71 ARG A CA 1
ATOM 582 C C . ARG A 1 71 ? -6.722 2.016 5.757 1.00 75.75 71 ARG A C 1
ATOM 584 O O . ARG A 1 71 ? -6.019 1.063 6.080 1.00 75.75 71 ARG A O 1
ATOM 591 N N . TYR A 1 72 ? -7.719 2.477 6.499 1.00 80.44 72 TYR A N 1
ATOM 592 C CA . TYR A 1 72 ? -8.226 1.718 7.627 1.00 80.44 72 TYR A CA 1
ATOM 593 C C . TYR A 1 72 ? -9.155 0.617 7.115 1.00 80.44 72 TYR A C 1
ATOM 595 O O . TYR A 1 72 ? -10.119 0.875 6.382 1.00 80.44 72 TYR A O 1
ATOM 603 N N . ILE A 1 73 ? -8.821 -0.620 7.473 1.00 80.56 73 ILE A N 1
ATOM 604 C CA . ILE A 1 73 ? -9.624 -1.808 7.207 1.00 80.56 73 ILE A CA 1
ATOM 605 C C . ILE A 1 73 ? -9.664 -2.592 8.512 1.00 80.56 73 ILE A C 1
ATOM 607 O O . ILE A 1 73 ? -8.618 -3.027 8.992 1.00 80.56 73 ILE A O 1
ATOM 611 N N . ASP A 1 74 ? -10.858 -2.766 9.067 1.00 82.69 74 ASP A N 1
ATOM 612 C CA . ASP A 1 74 ? -11.068 -3.672 10.191 1.00 82.69 74 ASP A CA 1
ATOM 613 C C . ASP A 1 74 ? -11.235 -5.098 9.641 1.00 82.69 74 ASP A C 1
ATOM 615 O O . ASP A 1 74 ? -12.176 -5.399 8.896 1.00 82.69 74 ASP A O 1
ATOM 619 N N . TRP A 1 75 ? -10.254 -5.939 9.968 1.00 82.75 75 TRP A N 1
ATOM 620 C CA . TRP A 1 75 ? -10.218 -7.370 9.662 1.00 82.75 75 TRP A CA 1
ATOM 621 C C . TRP A 1 75 ? -10.597 -8.238 10.870 1.00 82.75 75 TRP A C 1
ATOM 623 O O . TRP A 1 75 ? -10.813 -9.439 10.714 1.00 82.75 75 TRP A O 1
ATOM 633 N N . ASP A 1 76 ? -10.695 -7.650 12.061 1.00 84.62 76 ASP A N 1
ATOM 634 C CA . ASP A 1 76 ? -10.884 -8.374 13.318 1.00 84.62 76 ASP A CA 1
ATOM 635 C C . ASP A 1 76 ? -12.336 -8.849 13.474 1.00 84.62 76 ASP A C 1
ATOM 637 O O . ASP A 1 76 ? -12.609 -9.852 14.133 1.00 84.62 76 ASP A O 1
ATOM 641 N N . ARG A 1 77 ? -13.282 -8.196 12.784 1.00 83.38 77 ARG A N 1
ATOM 642 C CA . ARG A 1 77 ? -14.702 -8.600 12.721 1.00 83.38 77 ARG A CA 1
ATOM 643 C C . ARG A 1 77 ? -15.000 -9.653 11.636 1.00 83.38 77 ARG A C 1
ATOM 645 O O . ARG A 1 77 ? -16.156 -9.852 11.255 1.00 83.38 77 ARG A O 1
ATOM 652 N N . GLY A 1 78 ? -13.976 -10.351 11.140 1.00 80.31 78 GLY A N 1
ATOM 653 C CA . GLY A 1 78 ? -14.093 -11.470 10.201 1.00 80.31 78 GLY A CA 1
ATOM 654 C C . GLY A 1 78 ? -13.810 -11.082 8.749 1.00 80.31 78 GLY A C 1
ATOM 655 O O . GLY A 1 78 ? -12.666 -11.091 8.304 1.00 80.31 78 GLY A O 1
ATOM 656 N N . ARG A 1 79 ? -14.856 -10.796 7.962 1.00 78.94 79 ARG A N 1
ATOM 657 C CA . ARG A 1 79 ? -14.678 -10.201 6.620 1.00 78.94 79 ARG A CA 1
ATOM 658 C C . ARG A 1 79 ? -14.360 -8.709 6.780 1.00 78.94 79 ARG A C 1
ATOM 660 O O . ARG A 1 79 ? -14.743 -8.170 7.815 1.00 78.94 79 ARG A O 1
ATOM 667 N N . PRO A 1 80 ? -13.737 -8.039 5.782 1.00 81.81 80 PRO A N 1
ATOM 668 C CA . PRO A 1 80 ? -13.540 -6.591 5.823 1.00 81.81 80 PRO A CA 1
ATOM 669 C C . PRO A 1 80 ? -14.814 -5.896 6.285 1.00 81.81 80 PRO A C 1
ATOM 671 O O . PRO A 1 80 ? -15.837 -5.959 5.594 1.00 81.81 80 PRO A O 1
ATOM 674 N N . TYR A 1 81 ? -14.761 -5.318 7.482 1.00 84.94 81 TYR A N 1
ATOM 675 C CA . TYR A 1 81 ? -15.960 -4.818 8.125 1.00 84.94 81 TYR A CA 1
ATOM 676 C C . TYR A 1 81 ? -16.519 -3.635 7.340 1.00 84.94 81 TYR A C 1
ATOM 678 O O . TYR A 1 81 ? -15.783 -2.814 6.784 1.00 84.94 81 TYR A O 1
ATOM 686 N N . VAL A 1 82 ? -17.845 -3.571 7.281 1.00 84.81 82 VAL A N 1
ATOM 687 C CA . VAL A 1 82 ? -18.557 -2.472 6.643 1.00 84.81 82 VAL A CA 1
ATOM 688 C C . VAL A 1 82 ? -19.027 -1.533 7.739 1.00 84.81 82 VAL A C 1
ATOM 690 O O . VAL A 1 82 ? -19.939 -1.864 8.494 1.00 84.81 82 VAL A O 1
ATOM 693 N N . PHE A 1 83 ? -18.386 -0.371 7.823 1.00 84.25 83 PHE A N 1
ATOM 694 C CA . PHE A 1 83 ? -18.680 0.619 8.847 1.00 84.25 83 PHE A CA 1
ATOM 695 C C . PHE A 1 83 ? -20.064 1.231 8.646 1.00 84.25 83 PHE A C 1
ATOM 697 O O . PHE A 1 83 ? -20.518 1.473 7.522 1.00 84.25 83 PHE A O 1
ATOM 704 N N . THR A 1 84 ? -20.717 1.501 9.768 1.00 83.94 84 THR A N 1
ATOM 705 C CA . THR A 1 84 ? -22.061 2.070 9.860 1.00 83.94 84 THR A CA 1
ATOM 706 C C . THR A 1 84 ? -22.043 3.346 10.699 1.00 83.94 84 THR A C 1
ATOM 708 O O . THR A 1 84 ? -21.034 3.693 11.310 1.00 83.94 84 THR A O 1
ATOM 711 N N . GLU A 1 85 ? -23.174 4.052 10.781 1.00 82.06 85 GLU A N 1
ATOM 712 C CA . GLU A 1 85 ? -23.296 5.262 11.613 1.00 82.06 85 GLU A CA 1
ATOM 713 C C . GLU A 1 85 ? -22.944 5.017 13.089 1.00 82.06 85 GLU A C 1
ATOM 715 O O . GLU A 1 85 ? -22.476 5.925 13.775 1.00 82.06 85 GLU A O 1
ATOM 720 N N . LYS A 1 86 ? -23.115 3.780 13.576 1.00 82.75 86 LYS A N 1
ATOM 721 C CA . LYS A 1 86 ? -22.768 3.392 14.950 1.00 82.75 86 LYS A CA 1
ATOM 722 C C . LYS A 1 86 ? -21.262 3.446 15.213 1.00 82.75 86 LYS A C 1
ATOM 724 O O . LYS A 1 86 ? -20.856 3.658 16.351 1.00 82.75 86 LYS A O 1
ATOM 729 N N . ASP A 1 87 ? -20.452 3.308 14.167 1.00 84.88 87 ASP A N 1
ATOM 730 C CA . ASP A 1 87 ? -18.994 3.300 14.243 1.00 84.88 87 ASP A CA 1
ATOM 731 C C . ASP A 1 87 ? -18.401 4.724 14.114 1.00 84.88 87 ASP A C 1
ATOM 733 O O . ASP A 1 87 ? -17.188 4.902 14.144 1.00 84.88 87 ASP A O 1
ATOM 737 N N . ALA A 1 88 ? -19.225 5.779 14.013 1.00 81.31 88 ALA A N 1
ATOM 738 C CA . ALA A 1 88 ? -18.750 7.152 13.798 1.00 81.31 88 ALA A CA 1
ATOM 739 C C . ALA A 1 88 ? -17.759 7.642 14.873 1.00 81.31 88 ALA A C 1
ATOM 741 O O . ALA A 1 88 ? -16.777 8.304 14.545 1.00 81.31 88 ALA A O 1
ATOM 742 N N . ARG A 1 89 ? -17.978 7.282 16.146 1.00 82.69 89 ARG A N 1
ATOM 743 C CA . ARG A 1 89 ? -17.062 7.625 17.251 1.00 82.69 89 ARG A CA 1
ATOM 744 C C . ARG A 1 89 ? -15.728 6.879 17.157 1.00 82.69 89 ARG A C 1
ATOM 746 O O . ARG A 1 89 ? -14.688 7.416 17.522 1.00 82.69 89 ARG A O 1
ATOM 753 N N . GLU A 1 90 ? -15.754 5.636 16.693 1.00 84.62 90 GLU A N 1
ATOM 754 C CA . GLU A 1 90 ? -14.537 4.863 16.443 1.00 84.62 90 GLU A CA 1
ATOM 755 C C . GLU A 1 90 ? -13.740 5.505 15.304 1.00 84.62 90 GLU A C 1
ATOM 757 O O . GLU A 1 90 ? -12.554 5.785 15.460 1.00 84.62 90 GLU A O 1
ATOM 762 N N . LEU A 1 91 ? -14.417 5.847 14.204 1.00 83.38 91 LEU A N 1
ATOM 763 C CA . LEU A 1 91 ? -13.805 6.497 13.048 1.00 83.38 91 LEU A CA 1
ATOM 764 C C . LEU A 1 91 ? -13.251 7.893 13.370 1.00 83.38 91 LEU A C 1
ATOM 766 O O . LEU A 1 91 ? -12.186 8.246 12.866 1.00 83.38 91 LEU A O 1
ATOM 770 N N . SER A 1 92 ? -13.906 8.676 14.236 1.00 81.81 92 SER A N 1
ATOM 771 C CA . SER A 1 92 ? -13.386 9.989 14.646 1.00 81.81 92 SER A CA 1
ATOM 772 C C . SER A 1 92 ? -12.059 9.893 15.398 1.00 81.81 92 SER A C 1
ATOM 774 O O . SER A 1 92 ? -11.213 10.772 15.264 1.00 81.81 92 SER A O 1
ATOM 776 N N . ASN A 1 93 ? -11.831 8.802 16.136 1.00 82.50 93 ASN A N 1
ATOM 777 C CA . ASN A 1 93 ? -10.563 8.576 16.836 1.00 82.50 93 ASN A CA 1
ATOM 778 C C . ASN A 1 93 ? -9.408 8.239 15.879 1.00 82.50 93 ASN A C 1
ATOM 780 O O . ASN A 1 93 ? -8.250 8.241 16.290 1.00 82.50 93 ASN A O 1
ATOM 784 N N . LE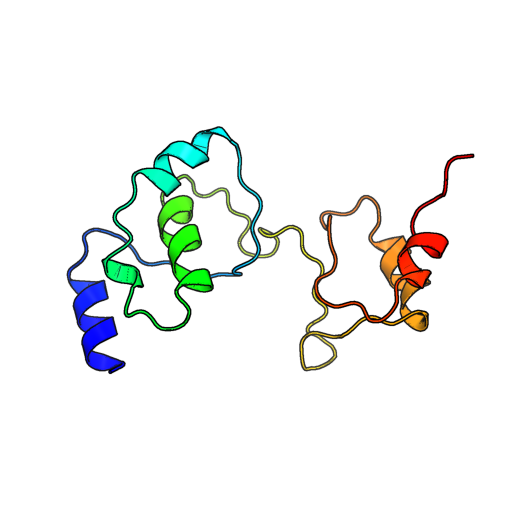U A 1 94 ? -9.710 7.947 14.611 1.00 78.56 94 LEU A N 1
ATOM 785 C CA . LEU A 1 94 ? -8.718 7.671 13.575 1.00 78.56 94 LEU A CA 1
ATOM 786 C C . LEU A 1 94 ? -8.316 8.932 12.794 1.00 78.56 94 LEU A C 1
ATOM 788 O O . LEU A 1 94 ? -7.385 8.872 11.987 1.00 78.56 94 LEU A O 1
ATOM 792 N N . ILE A 1 95 ? -8.959 10.077 13.042 1.00 74.69 95 ILE A N 1
ATOM 793 C CA . ILE A 1 95 ? -8.570 11.368 12.460 1.00 74.69 95 ILE A CA 1
ATOM 794 C C . ILE A 1 95 ? -7.168 11.744 12.968 1.00 74.69 95 ILE A C 1
ATOM 796 O O . ILE A 1 95 ? -6.840 11.531 14.132 1.00 74.69 95 ILE A O 1
ATOM 800 N N . ASN A 1 96 ? -6.327 12.299 12.089 1.00 72.12 96 ASN A N 1
ATOM 801 C CA . ASN A 1 96 ? -4.914 12.626 12.347 1.00 72.12 96 ASN A CA 1
ATOM 802 C C . ASN A 1 96 ? -4.010 11.421 12.667 1.00 72.12 96 ASN A C 1
ATOM 804 O O . ASN A 1 96 ? -2.875 11.599 13.110 1.00 72.12 96 ASN A O 1
ATOM 808 N N . THR A 1 97 ? -4.476 10.194 12.422 1.00 75.94 97 THR A N 1
ATOM 809 C CA . THR A 1 97 ? -3.618 9.004 12.455 1.00 75.94 97 THR A CA 1
ATOM 810 C C . THR A 1 97 ? -3.002 8.734 11.075 1.00 75.94 97 THR A C 1
ATOM 812 O O . THR A 1 97 ? -3.151 9.509 10.133 1.00 75.94 97 THR A O 1
ATOM 815 N N . LYS A 1 98 ? -2.305 7.602 10.928 1.00 67.81 98 LYS A N 1
ATOM 816 C CA . LYS A 1 98 ? -1.715 7.140 9.657 1.00 67.81 98 LYS A CA 1
ATOM 817 C C . LYS A 1 98 ? -2.740 6.790 8.564 1.00 67.81 98 LYS A C 1
ATOM 819 O O . LYS A 1 98 ? -2.346 6.525 7.428 1.00 67.81 98 LYS A O 1
ATOM 824 N N . TYR A 1 99 ? -4.029 6.722 8.899 1.00 71.06 99 TYR A N 1
ATOM 825 C CA . TYR A 1 99 ? -5.091 6.393 7.954 1.00 71.06 99 TYR A CA 1
ATOM 826 C C . TYR A 1 99 ? -5.711 7.665 7.379 1.00 71.06 99 TYR A C 1
ATOM 828 O O . TYR A 1 99 ? -6.109 8.558 8.119 1.00 71.06 99 TYR A O 1
ATOM 836 N N . SER A 1 100 ? -5.817 7.732 6.054 1.00 63.94 100 SER A N 1
ATOM 837 C CA . SER A 1 100 ? -6.458 8.848 5.352 1.00 63.94 100 SER A CA 1
ATOM 838 C C . SER A 1 100 ? -7.871 8.519 4.884 1.00 63.94 100 SER A C 1
ATOM 840 O O . SER A 1 100 ? -8.680 9.422 4.698 1.00 63.94 100 SER A O 1
ATOM 842 N N . LEU A 1 101 ? -8.174 7.235 4.671 1.00 70.50 101 LEU A N 1
ATOM 843 C CA . LEU A 1 101 ? -9.440 6.775 4.106 1.00 70.50 101 LEU A CA 1
ATOM 844 C C . LEU A 1 101 ? -9.872 5.440 4.725 1.00 70.50 101 LEU A C 1
ATOM 846 O O . LEU A 1 101 ? -9.046 4.640 5.162 1.00 70.50 101 LEU A O 1
ATOM 850 N N . VAL A 1 102 ? -11.176 5.180 4.710 1.00 70.88 102 VAL A N 1
ATOM 851 C CA . VAL A 1 102 ? -11.805 3.943 5.200 1.00 70.88 102 VAL A CA 1
ATOM 852 C C . VAL A 1 102 ? -12.372 3.180 4.000 1.00 70.88 102 VAL A C 1
ATOM 854 O O . VAL A 1 102 ? -12.915 3.799 3.087 1.00 70.88 102 VAL A O 1
ATOM 857 N N . LYS A 1 103 ? -12.218 1.849 3.958 1.00 65.38 103 LYS A N 1
ATOM 858 C CA . LYS A 1 103 ? -12.504 1.058 2.741 1.00 65.38 103 LYS A CA 1
ATOM 859 C C . LYS A 1 103 ? -13.994 0.838 2.442 1.00 65.38 103 LYS A C 1
ATOM 861 O O . LYS A 1 103 ? -14.377 0.930 1.281 1.00 65.38 103 LYS A O 1
ATOM 866 N N . SER A 1 104 ? -14.817 0.538 3.447 1.00 70.12 104 SER A N 1
ATOM 867 C CA . SER A 1 104 ? -16.223 0.158 3.241 1.00 70.12 104 SER A CA 1
ATOM 868 C C . SER A 1 104 ? -17.127 0.865 4.240 1.00 70.12 104 SER A C 1
ATOM 870 O O . SER A 1 104 ? -17.066 0.579 5.431 1.00 70.12 104 SER A O 1
ATOM 872 N N . ILE A 1 105 ? -17.976 1.771 3.759 1.00 68.25 105 ILE A N 1
ATOM 873 C CA . ILE A 1 105 ? -18.933 2.528 4.571 1.00 68.25 105 ILE A CA 1
ATOM 874 C C . ILE A 1 105 ? -20.318 2.407 3.932 1.00 68.25 105 ILE A C 1
ATOM 876 O O . ILE A 1 105 ? -20.461 2.599 2.726 1.00 68.25 105 ILE A O 1
ATOM 880 N N . ILE A 1 106 ? -21.343 2.134 4.739 1.00 56.56 106 ILE A N 1
ATOM 881 C CA . ILE A 1 106 ? -22.746 2.301 4.347 1.00 56.56 106 ILE A CA 1
ATOM 882 C C . ILE A 1 106 ? -23.257 3.582 5.024 1.00 56.56 106 ILE A C 1
ATOM 884 O O . ILE A 1 106 ? -23.246 3.649 6.249 1.00 56.56 106 ILE A O 1
ATOM 888 N N . LEU A 1 107 ? -23.722 4.549 4.210 1.00 47.00 107 LEU A N 1
ATOM 889 C CA . LEU A 1 107 ? -24.325 5.873 4.514 1.00 47.00 107 LEU A CA 1
ATOM 890 C C . LEU A 1 107 ? -23.433 7.126 4.354 1.00 47.00 107 LEU A C 1
ATOM 892 O O . LEU A 1 107 ? -22.383 7.269 4.974 1.00 47.00 107 LEU A O 1
ATOM 896 N N . CYS A 1 108 ? -23.960 8.119 3.617 1.00 53.56 108 CYS A N 1
ATOM 897 C CA . CYS A 1 108 ? -23.414 9.483 3.483 1.00 53.56 108 CYS A CA 1
ATOM 898 C C . CYS A 1 108 ? -23.407 10.299 4.794 1.00 53.56 108 CYS A C 1
ATOM 900 O O . CYS A 1 108 ? -22.697 11.297 4.885 1.00 53.56 108 CYS A O 1
ATOM 902 N N . LYS A 1 109 ? -24.187 9.912 5.814 1.00 50.84 109 LYS A N 1
ATOM 903 C CA . LYS A 1 109 ? -24.343 10.679 7.067 1.00 50.84 109 LYS A CA 1
ATOM 904 C C . LYS A 1 109 ? -23.108 10.673 7.969 1.00 50.84 109 LYS A C 1
ATOM 906 O O . LYS A 1 109 ? -22.942 11.585 8.772 1.00 50.84 109 LYS A O 1
ATOM 911 N N . ILE A 1 110 ? -22.224 9.687 7.820 1.00 54.31 110 ILE A N 1
ATOM 912 C CA . ILE A 1 110 ? -20.991 9.586 8.615 1.00 54.31 110 ILE A CA 1
ATOM 913 C C . ILE A 1 110 ? -20.059 10.768 8.327 1.00 54.31 110 ILE A C 1
ATOM 915 O O . ILE A 1 110 ? -19.471 11.311 9.257 1.00 54.31 110 ILE A O 1
ATOM 919 N N . LEU A 1 111 ? -19.986 11.236 7.075 1.00 52.19 111 LEU A N 1
ATOM 920 C CA . LEU A 1 111 ? -19.137 12.376 6.707 1.00 52.19 111 LEU A CA 1
ATOM 921 C C . LEU A 1 111 ? -19.530 13.660 7.451 1.00 52.19 111 LEU A C 1
ATOM 923 O O . LEU A 1 111 ? -18.647 14.389 7.888 1.00 52.19 111 LEU A O 1
ATOM 927 N N . TYR A 1 112 ? -20.829 13.890 7.665 1.00 52.75 112 TYR A N 1
ATOM 928 C CA . TYR A 1 112 ? -21.337 15.070 8.378 1.00 52.75 112 TYR A CA 1
ATOM 929 C C . TYR A 1 112 ? -21.061 15.049 9.888 1.00 52.75 112 TYR A C 1
ATOM 931 O O . TYR A 1 112 ? -20.952 16.109 10.493 1.00 52.75 112 TYR A O 1
ATOM 939 N N . ASN A 1 113 ? -20.957 13.864 10.497 1.00 52.50 113 ASN A N 1
ATOM 940 C CA . ASN A 1 113 ? -20.717 13.723 11.938 1.00 52.50 113 ASN A CA 1
ATOM 941 C C . ASN A 1 113 ? -19.230 13.565 12.295 1.00 52.50 113 ASN A C 1
ATOM 943 O O . ASN A 1 113 ? -18.859 13.785 13.445 1.00 52.50 113 ASN A O 1
ATOM 947 N N . VAL A 1 114 ? -18.391 13.137 11.343 1.00 57.16 114 VAL A N 1
ATOM 948 C CA . VAL A 1 114 ? -16.966 12.836 11.570 1.00 57.16 114 VAL A CA 1
ATOM 949 C C . VAL A 1 114 ? -16.054 13.973 11.102 1.00 57.16 114 VAL A C 1
ATOM 951 O O . VAL A 1 114 ? -15.015 14.200 11.717 1.00 57.16 114 VAL A O 1
ATOM 954 N N . LEU A 1 115 ? -16.419 14.713 10.051 1.00 51.94 115 LEU A N 1
ATOM 955 C CA . LEU A 1 115 ? -15.650 15.876 9.610 1.00 51.94 115 LEU A CA 1
ATOM 956 C C . LEU A 1 115 ? -16.220 17.138 10.272 1.00 51.94 115 LEU A C 1
ATOM 958 O O . LEU A 1 115 ? -17.413 17.398 10.113 1.00 51.94 115 LEU A O 1
ATOM 962 N N . PRO A 1 116 ? -15.413 17.937 10.997 1.00 49.09 116 PRO A N 1
ATOM 963 C CA . PRO A 1 116 ? -15.877 19.225 11.485 1.00 49.09 116 PRO A CA 1
ATOM 964 C C . PRO A 1 116 ? -16.226 20.080 10.269 1.00 49.09 116 PRO A C 1
ATOM 966 O O . PRO A 1 116 ? -15.357 20.433 9.471 1.00 49.09 116 PRO A O 1
ATOM 969 N N . VAL A 1 117 ? -17.511 20.378 10.098 1.00 48.88 117 VAL A N 1
ATOM 970 C CA . VAL A 1 117 ? -17.952 21.341 9.095 1.00 48.88 117 VAL A CA 1
ATOM 971 C C . VAL A 1 117 ? -17.483 22.701 9.603 1.00 48.88 117 VAL A C 1
ATOM 973 O O . VAL A 1 117 ? -18.028 23.230 10.570 1.00 48.88 117 VAL A O 1
ATOM 976 N N . SER A 1 118 ? -16.406 23.226 9.023 1.00 44.69 118 SER A N 1
ATOM 977 C CA . SER A 1 118 ? -15.989 24.605 9.259 1.00 44.69 118 SER A CA 1
ATOM 978 C C . SER A 1 118 ? -17.066 25.522 8.680 1.00 44.69 118 SER A C 1
ATOM 980 O O . SER A 1 118 ? -17.187 25.618 7.455 1.00 44.69 118 SER A O 1
ATOM 982 N N . HIS A 1 119 ? -17.874 26.119 9.557 1.00 41.44 119 HIS A N 1
ATOM 983 C CA . HIS A 1 119 ? -18.683 27.294 9.238 1.00 41.44 119 HIS A CA 1
ATOM 984 C C . HIS A 1 119 ? -17.804 28.539 9.144 1.00 41.44 119 HIS A C 1
ATOM 986 O O . HIS A 1 119 ? -16.844 28.636 9.944 1.00 41.44 119 HIS A O 1
#

Secondary structure (DSSP, 8-state):
-HHHHHHHHHHSSS------S-----GGGHHHHHSS-GGGTTT-TTHHHHHHHHHHTTS-TT--TTTTT-EE---TTSSS--B-GGGHHHHHTTTTSS--EES-B--THHHHHHS----

pLDDT: mean 71.65, std 14.28, range [41.44, 90.25]

Sequence (119 aa):
MAFYFSNLILQTAYKIKKGSNWFSIKKKYIANILEFDDSIFMYSFLADELYIQTILGNFEDSIDNKNGNCRYIDWDRGRPYVFTEKDARELSNLINTKYSLVKSIILCKILYNVLPVSH

Foldseek 3Di:
DVVVLVVLCVPDPFDWDFDDLAADDDPVCPVQLVPDDLVSLPPPDPSSRTRCCRSVVVVDPPQPRVCGRLEDFDCVVPPRDADELVCLVVVLVCPPPSHDYYDHYDDPVSCVSNDPPDD

Organism: NCBI:txid1622

InterPro domains:
  IPR003406 Glycosyl transferase, family 14 [PF02485] (7-80)